Protein AF-A0A662AGQ4-F1 (afdb_monomer_lite)

Secondary structure (DSSP, 8-state):
--------------EEEEE--TTPPPEEEEE-----GGG--EEE-SHHHHHHHHHHHHSTT-TTS-HHHHHHH-HHHHHHHHHHHHHHHTT--EEE----TTSHHHHHHHHHH---EEEEESS-EEEEEE---

Sequence (133 aa):
MKYRAGFVSNSSSSSFIIATKPKETLTAYLKAEIDIADYVRDSISSIEELEKYIVEEHSWGNNEKSCKEILDGDTYAKEEYDKIKDNISKGLVVHLGSASSDGEVAEQMLCEAGIQSLEFKGEVIIIEGEIGY

Foldseek 3Di:
DDDDDDDDDPDQDKDFDKDADPPDDKDKDFDFDFDCPVQFPDKDQDLVSLQVVLLVPQVPPPNPDGSVNSLVVDVVSVVVSVVCVVCSVVRDMDTDGDDDPPDPVVVVRCQVRFRPDMDIPHPMDTPDIDGHD

Radius of gyration: 22.59 Å; chains: 1; bounding box: 51×30×60 Å

Structure (mmCIF, N/CA/C/O backbone):
data_AF-A0A662AGQ4-F1
#
_entry.id   AF-A0A662AGQ4-F1
#
loop_
_atom_site.group_PDB
_atom_site.id
_atom_site.type_symbol
_atom_site.label_atom_id
_atom_site.label_alt_id
_atom_site.label_comp_id
_atom_site.label_asym_id
_atom_site.label_entity_id
_atom_site.label_seq_id
_atom_site.pdbx_PDB_ins_code
_atom_site.Cartn_x
_atom_site.Cartn_y
_atom_site.Cartn_z
_atom_site.occupancy
_atom_site.B_iso_or_equiv
_atom_site.auth_seq_id
_atom_site.auth_comp_id
_atom_site.auth_asym_id
_atom_site.auth_atom_id
_atom_site.pdbx_PDB_model_num
ATOM 1 N N . MET A 1 1 ? -28.772 -10.462 29.192 1.00 32.47 1 MET A N 1
ATOM 2 C CA . MET A 1 1 ? -29.188 -10.068 27.827 1.00 32.47 1 MET A CA 1
ATOM 3 C C . MET A 1 1 ? -28.158 -10.596 26.848 1.00 32.47 1 MET A C 1
ATOM 5 O O . MET A 1 1 ? -26.978 -10.390 27.088 1.00 32.47 1 MET A O 1
ATOM 9 N N . LYS A 1 2 ? -28.572 -11.321 25.803 1.00 30.77 2 LYS A N 1
ATOM 10 C CA . LYS A 1 2 ? -27.674 -11.707 24.706 1.00 30.77 2 LYS A CA 1
ATOM 11 C C . LYS A 1 2 ? -27.706 -10.574 23.683 1.00 30.77 2 LYS A C 1
ATOM 13 O O . LYS A 1 2 ? -28.730 -10.392 23.034 1.00 30.77 2 LYS A O 1
ATOM 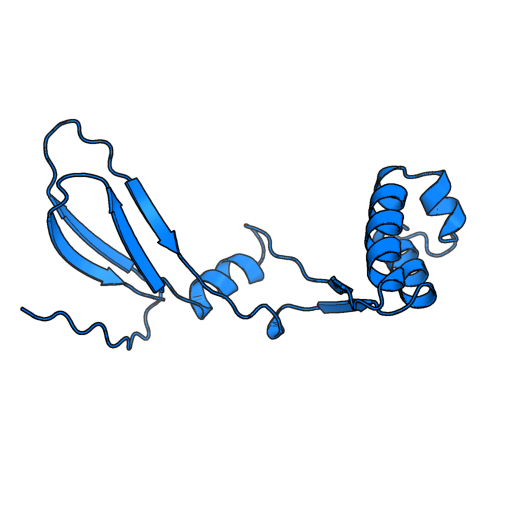18 N N . TYR A 1 3 ? -26.632 -9.797 23.609 1.00 34.12 3 TYR A N 1
ATOM 19 C CA . TYR A 1 3 ? -26.465 -8.753 22.601 1.00 34.12 3 TYR A CA 1
ATOM 20 C C . TYR A 1 3 ? -26.336 -9.430 21.229 1.00 34.12 3 TYR A C 1
ATOM 22 O O . TYR A 1 3 ? -25.479 -10.294 21.044 1.00 34.12 3 TYR A O 1
ATOM 30 N N . ARG A 1 4 ? -27.223 -9.100 20.289 1.00 34.50 4 ARG A N 1
ATOM 31 C CA . ARG A 1 4 ? -27.055 -9.412 18.866 1.00 34.50 4 ARG A CA 1
ATOM 32 C C . ARG A 1 4 ? -26.806 -8.085 18.163 1.00 34.50 4 ARG A C 1
ATOM 34 O O . ARG A 1 4 ? -27.742 -7.310 18.017 1.00 34.50 4 ARG A O 1
ATOM 41 N N . ALA A 1 5 ? -25.564 -7.837 17.763 1.00 36.25 5 ALA A N 1
ATOM 42 C CA . ALA A 1 5 ? -25.223 -6.722 16.891 1.00 36.25 5 ALA A CA 1
ATOM 43 C C . ALA A 1 5 ? -25.480 -7.158 15.442 1.00 36.25 5 ALA A C 1
ATOM 45 O O . ALA A 1 5 ? -24.662 -7.836 14.828 1.00 36.25 5 ALA A O 1
ATOM 46 N N . GLY A 1 6 ? -26.680 -6.872 14.942 1.00 32.25 6 GLY A N 1
ATOM 47 C CA . GLY A 1 6 ? -26.946 -6.828 13.507 1.00 32.25 6 GLY A CA 1
ATOM 48 C C . GLY A 1 6 ? -26.939 -5.363 13.095 1.00 32.25 6 GLY A C 1
ATOM 49 O O . GLY A 1 6 ? -27.674 -4.579 13.691 1.00 32.25 6 GLY A O 1
ATOM 50 N N . PHE A 1 7 ? -26.088 -5.001 12.138 1.00 42.72 7 PHE A N 1
ATOM 51 C CA . PHE A 1 7 ? -25.845 -3.617 11.749 1.00 42.72 7 PHE A CA 1
ATOM 52 C C . PHE A 1 7 ? -26.743 -3.200 10.579 1.00 42.72 7 PHE A C 1
ATOM 54 O O . PHE A 1 7 ? -26.728 -3.827 9.522 1.00 42.72 7 PHE A O 1
ATOM 61 N N . VAL A 1 8 ? -27.494 -2.114 10.758 1.00 37.94 8 VAL A N 1
ATOM 62 C CA . VAL A 1 8 ? -28.084 -1.315 9.675 1.00 37.94 8 VAL A CA 1
ATOM 63 C C . VAL A 1 8 ? -27.963 0.144 10.107 1.00 37.94 8 VAL A C 1
ATOM 65 O O . VAL A 1 8 ? -28.533 0.520 11.127 1.00 37.94 8 VAL A O 1
ATOM 68 N N . SER A 1 9 ? -27.218 0.961 9.364 1.00 38.78 9 SER A N 1
ATOM 69 C CA . SER A 1 9 ? -27.125 2.406 9.597 1.00 38.78 9 SER A CA 1
ATOM 70 C C . SER A 1 9 ? -26.868 3.126 8.275 1.00 38.78 9 SER A C 1
ATOM 72 O O . SER A 1 9 ? -25.987 2.733 7.519 1.00 38.78 9 SER A O 1
ATOM 74 N N . ASN A 1 10 ? -27.642 4.187 8.033 1.00 38.75 10 ASN A N 1
ATOM 75 C CA . ASN A 1 10 ? -27.477 5.143 6.935 1.00 38.75 10 ASN A CA 1
ATOM 76 C C . ASN A 1 10 ? -26.850 6.467 7.443 1.00 38.75 10 ASN A C 1
ATOM 78 O O . ASN A 1 10 ? -27.127 7.523 6.877 1.00 38.75 10 ASN A O 1
ATOM 82 N N . SER A 1 11 ? -26.099 6.451 8.553 1.00 41.50 11 SER A N 1
ATOM 83 C CA . SER A 1 11 ? -25.532 7.654 9.187 1.00 41.50 11 SER A CA 1
ATOM 84 C C . SER A 1 11 ? -24.065 7.459 9.574 1.00 41.50 11 SER A C 1
ATOM 86 O O . SER A 1 11 ? -23.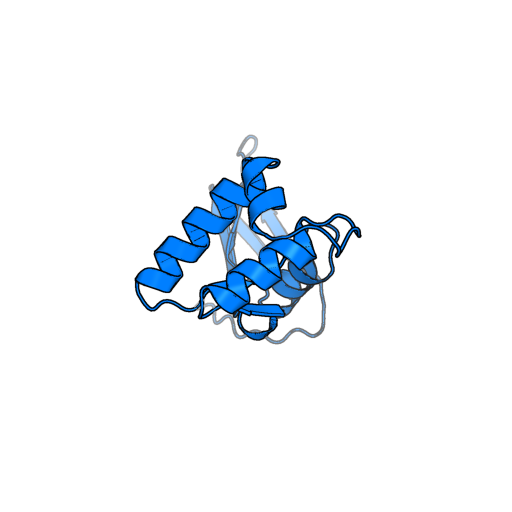724 6.469 10.224 1.00 41.50 11 SER A O 1
ATOM 88 N N . SER A 1 12 ? -23.235 8.447 9.222 1.00 51.34 12 SER A N 1
ATOM 89 C CA . SER A 1 12 ? -21.767 8.466 9.335 1.00 51.34 12 SER A CA 1
ATOM 90 C C . SER A 1 12 ? -21.237 8.843 10.731 1.00 51.34 12 SER A C 1
ATOM 92 O O . SER A 1 12 ? -20.215 9.515 10.867 1.00 51.34 12 SER A O 1
ATOM 94 N N . SER A 1 13 ? -21.992 8.552 11.794 1.00 51.97 13 SER A N 1
ATOM 95 C CA . SER A 1 13 ? -21.693 9.051 13.143 1.00 51.97 13 SER A CA 1
ATOM 96 C C . SER A 1 13 ? -21.780 7.948 14.187 1.00 51.97 13 SER A C 1
ATOM 98 O O . SER A 1 13 ? -22.841 7.354 14.370 1.00 51.97 13 SER A O 1
ATOM 100 N N . SER A 1 14 ? -20.686 7.732 14.918 1.00 57.12 14 SER A N 1
ATOM 101 C CA . SER A 1 14 ? -20.647 6.894 16.120 1.00 57.12 14 SER A CA 1
AT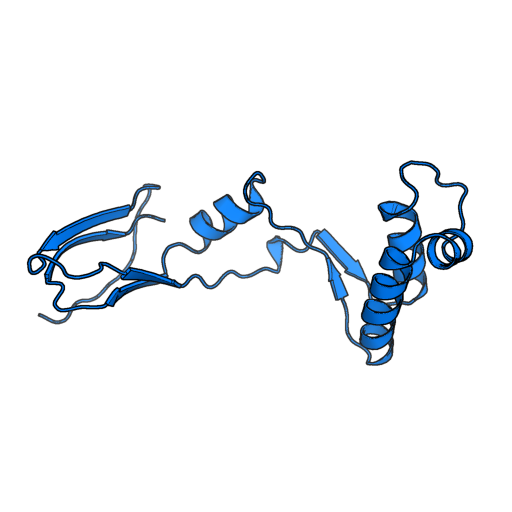OM 102 C C . SER A 1 14 ? -20.773 7.752 17.381 1.00 57.12 14 SER A C 1
ATOM 104 O O . SER A 1 14 ? -20.121 8.790 17.494 1.00 57.12 14 SER A O 1
ATOM 106 N N . SER A 1 15 ? -21.582 7.321 18.347 1.00 57.25 15 SER A N 1
ATOM 107 C CA . SER A 1 15 ? -21.759 7.996 19.635 1.00 57.25 15 SER A CA 1
ATOM 108 C C . SER A 1 15 ? -21.830 6.990 20.788 1.00 57.25 15 SER A C 1
ATOM 110 O O . SER A 1 15 ? -22.328 5.879 20.636 1.00 57.25 15 SER A O 1
ATOM 112 N N . PHE A 1 16 ? -21.294 7.343 21.957 1.00 64.50 16 PHE A N 1
ATOM 113 C CA . PHE A 1 16 ? -21.354 6.482 23.140 1.00 64.50 16 PHE A CA 1
ATOM 114 C C . PHE A 1 16 ? -21.355 7.290 24.438 1.00 64.50 16 PHE A C 1
ATOM 116 O O . PHE A 1 16 ? -20.792 8.382 24.517 1.00 64.50 16 PHE A O 1
ATOM 123 N N . ILE A 1 17 ? -21.949 6.711 25.481 1.00 66.38 17 ILE A N 1
ATOM 124 C CA . ILE A 1 17 ? -21.937 7.211 26.855 1.00 66.38 17 ILE A CA 1
ATOM 125 C C . ILE A 1 17 ? -21.287 6.141 27.733 1.00 66.38 17 ILE A C 1
ATOM 127 O O . ILE A 1 17 ? -21.785 5.018 27.837 1.00 66.38 17 ILE A O 1
ATOM 131 N N . ILE A 1 18 ? -20.182 6.495 28.389 1.00 66.38 18 ILE A N 1
ATOM 132 C CA . ILE A 1 18 ? -19.439 5.606 29.291 1.00 66.38 18 ILE A CA 1
ATOM 133 C C . ILE A 1 18 ? -19.310 6.213 30.690 1.00 66.38 18 ILE A C 1
ATOM 135 O O . ILE A 1 18 ? -19.189 7.428 30.842 1.00 66.38 18 ILE A O 1
ATOM 139 N N . ALA A 1 19 ? -19.303 5.360 31.713 1.00 70.69 19 ALA A N 1
ATOM 140 C CA . ALA A 1 19 ? -19.018 5.733 33.098 1.00 70.69 19 ALA A CA 1
ATOM 141 C C . ALA A 1 19 ? -17.778 4.996 33.614 1.00 70.69 19 ALA A C 1
ATOM 143 O O . ALA A 1 19 ? -17.642 3.789 33.401 1.00 70.69 19 ALA A O 1
ATOM 144 N N . THR A 1 20 ? -16.881 5.729 34.285 1.00 70.81 20 THR A N 1
ATOM 145 C CA . THR A 1 20 ? -15.572 5.236 34.748 1.00 70.81 20 THR A CA 1
ATOM 146 C C . THR A 1 20 ? -15.225 5.762 36.143 1.00 70.81 20 THR A C 1
ATOM 148 O O . THR A 1 20 ? -15.824 6.721 36.642 1.00 70.81 20 THR A O 1
ATOM 151 N N . LYS A 1 21 ? -14.243 5.134 36.801 1.00 75.25 21 LYS A N 1
ATOM 152 C CA . LYS A 1 21 ? -13.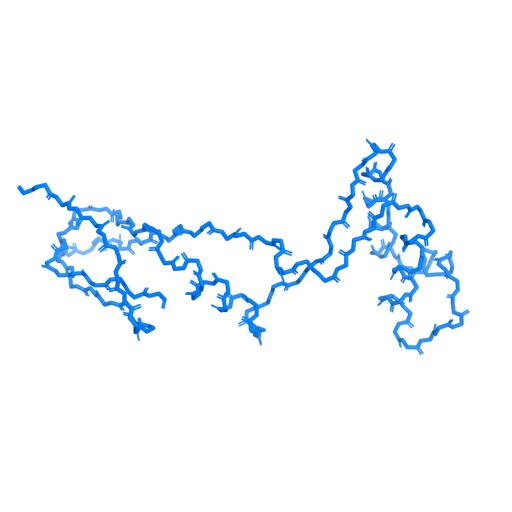710 5.608 38.086 1.00 75.25 21 LYS A CA 1
ATOM 153 C C . LYS A 1 21 ? -12.791 6.830 37.898 1.00 75.25 21 LYS A C 1
ATOM 155 O O . LYS A 1 21 ? -12.097 6.931 36.883 1.00 75.25 21 LYS A O 1
ATOM 160 N N . PRO A 1 22 ? -12.709 7.749 38.883 1.00 66.94 22 PRO A N 1
ATOM 161 C CA . PRO A 1 22 ? -11.794 8.886 38.809 1.00 66.94 22 PRO A CA 1
ATOM 162 C C . PRO A 1 22 ? -10.339 8.412 38.676 1.00 66.94 22 PRO A C 1
ATOM 164 O O . PRO A 1 22 ? -9.875 7.642 39.515 1.00 66.94 22 PRO A O 1
ATOM 167 N N . LYS A 1 23 ? -9.615 8.948 37.681 1.00 64.12 23 LYS A N 1
ATOM 168 C CA . LYS A 1 23 ? -8.196 8.675 37.344 1.00 64.12 23 LYS A CA 1
ATOM 169 C C . LYS A 1 23 ? -7.901 7.423 36.501 1.00 64.12 23 LYS A C 1
ATOM 171 O O . LYS A 1 23 ? -6.727 7.090 36.355 1.00 64.12 23 LYS A O 1
ATOM 176 N N . GLU A 1 24 ? -8.895 6.760 35.911 1.00 67.69 24 GLU A N 1
ATOM 177 C CA . GLU A 1 24 ? -8.612 5.729 34.899 1.00 67.69 24 GLU A CA 1
ATOM 178 C C . GLU A 1 24 ? -8.263 6.350 33.537 1.00 67.69 24 GLU A C 1
ATOM 180 O O . GLU A 1 24 ? -8.939 7.262 33.057 1.00 67.69 24 GLU A O 1
ATOM 185 N N . THR A 1 25 ? -7.198 5.851 32.904 1.00 73.69 25 THR A N 1
ATOM 186 C CA . THR A 1 25 ? -6.894 6.151 31.501 1.00 73.69 25 THR A CA 1
ATOM 187 C C . THR A 1 25 ? -7.881 5.403 30.616 1.00 73.69 25 THR A C 1
ATOM 189 O O . THR A 1 25 ? -7.890 4.174 30.596 1.00 73.69 25 THR A O 1
ATOM 192 N N . LEU A 1 26 ? -8.683 6.140 29.853 1.00 63.75 26 LEU A N 1
ATOM 193 C CA . LEU A 1 26 ? -9.634 5.564 28.908 1.00 63.75 26 LEU A CA 1
ATOM 194 C C . LEU A 1 26 ? -8.928 5.297 27.589 1.00 63.75 26 LEU A C 1
ATOM 196 O O . LEU A 1 26 ? -8.429 6.217 26.947 1.00 63.75 26 LEU A O 1
ATOM 200 N N . THR A 1 27 ? -8.863 4.028 27.205 1.00 63.16 27 THR A N 1
ATOM 201 C CA . THR A 1 27 ? -8.322 3.611 25.910 1.00 63.16 27 THR A CA 1
ATOM 202 C C . THR A 1 27 ? -9.398 2.847 25.165 1.00 63.16 27 THR A C 1
ATOM 204 O O . THR A 1 27 ? -9.975 1.911 25.723 1.00 63.16 27 THR A O 1
ATOM 207 N N . ALA A 1 28 ? -9.634 3.237 23.917 1.00 59.56 28 ALA A N 1
ATOM 208 C CA . ALA A 1 28 ? -10.465 2.506 22.979 1.00 59.56 28 ALA A CA 1
ATOM 209 C C . ALA A 1 28 ? -9.588 1.950 21.854 1.00 59.56 28 ALA A C 1
ATOM 211 O O . ALA A 1 28 ? -8.667 2.627 21.394 1.00 59.56 28 ALA A O 1
ATOM 212 N N . TYR A 1 29 ? -9.875 0.725 21.425 1.00 59.09 29 TYR A N 1
ATOM 213 C CA . TYR A 1 29 ? -9.276 0.129 20.235 1.00 59.09 29 TYR A CA 1
ATOM 214 C C . TYR A 1 29 ? -10.339 -0.011 19.156 1.00 59.09 29 TYR A C 1
ATOM 216 O O . TYR A 1 29 ? -11.440 -0.497 19.421 1.00 59.09 29 TYR A O 1
ATOM 224 N N . LEU A 1 30 ? -9.975 0.408 17.948 1.00 60.81 30 LEU A N 1
ATOM 225 C CA . LEU A 1 30 ? -10.769 0.256 16.742 1.00 60.81 30 LEU A CA 1
ATOM 226 C C . LEU A 1 30 ? -10.095 -0.785 15.857 1.00 60.81 30 LEU A C 1
ATOM 228 O O . LEU A 1 30 ? -8.897 -0.692 15.582 1.00 60.81 30 LEU A O 1
ATOM 232 N N . LYS A 1 31 ? -10.871 -1.781 15.431 1.00 64.19 31 LYS A N 1
ATOM 233 C CA . LYS A 1 31 ? -10.451 -2.749 14.423 1.00 64.19 31 LYS A CA 1
ATOM 234 C C . LYS A 1 31 ? -11.351 -2.596 13.201 1.00 64.19 31 LYS A C 1
ATOM 236 O O . LYS A 1 31 ? -12.572 -2.643 13.340 1.00 64.19 31 LYS A O 1
ATOM 241 N N . ALA A 1 32 ? -10.729 -2.434 12.040 1.00 64.19 32 ALA A N 1
ATOM 242 C CA . ALA A 1 32 ? -11.375 -2.461 10.737 1.00 64.19 32 ALA A CA 1
ATOM 243 C C . ALA A 1 32 ? -10.667 -3.504 9.862 1.00 64.19 32 ALA A C 1
ATOM 245 O O . ALA A 1 32 ? -9.444 -3.651 9.932 1.00 64.19 32 ALA A O 1
ATOM 246 N N . GLU A 1 33 ? -11.441 -4.240 9.074 1.00 66.25 33 GLU A N 1
ATOM 247 C CA . GLU A 1 33 ? -10.956 -5.140 8.032 1.00 66.25 33 GLU A CA 1
ATOM 248 C C . GLU A 1 33 ? -11.500 -4.609 6.713 1.00 66.25 33 GLU A C 1
ATOM 250 O O . GLU A 1 33 ? -12.712 -4.467 6.559 1.00 66.25 33 GLU A O 1
ATOM 255 N N . ILE A 1 34 ? -10.594 -4.261 5.807 1.00 67.12 34 ILE A N 1
ATOM 256 C CA . ILE A 1 34 ? -10.912 -3.613 4.540 1.00 67.12 34 ILE A CA 1
ATOM 257 C C . ILE A 1 34 ? -10.457 -4.545 3.424 1.00 67.12 34 ILE A C 1
ATOM 259 O O . ILE A 1 34 ? -9.313 -5.013 3.445 1.00 67.12 34 ILE A O 1
ATOM 263 N N . ASP A 1 35 ? -11.333 -4.795 2.453 1.00 74.50 35 ASP A N 1
ATOM 264 C CA . ASP A 1 35 ? -10.908 -5.391 1.193 1.00 74.50 35 ASP A CA 1
ATOM 265 C C . ASP A 1 35 ? -10.179 -4.320 0.377 1.00 74.50 35 ASP A C 1
ATOM 267 O O . ASP A 1 35 ? -10.760 -3.319 -0.034 1.00 74.50 35 ASP A O 1
ATOM 271 N N . ILE A 1 36 ? -8.875 -4.505 0.194 1.00 74.00 36 ILE A N 1
ATOM 272 C CA . ILE A 1 36 ? -8.037 -3.540 -0.517 1.00 74.00 36 ILE A CA 1
ATOM 273 C C . ILE A 1 36 ? -8.090 -3.719 -2.036 1.00 74.00 36 ILE A C 1
ATOM 275 O O . ILE A 1 36 ? -7.473 -2.922 -2.737 1.00 74.00 36 ILE A O 1
ATOM 279 N N . ALA A 1 37 ? -8.780 -4.746 -2.550 1.00 80.69 37 ALA A N 1
ATOM 280 C CA . ALA A 1 37 ? -8.808 -5.059 -3.977 1.00 80.69 37 ALA A CA 1
ATOM 281 C C . ALA A 1 37 ? -9.311 -3.880 -4.823 1.00 80.69 37 ALA A C 1
ATOM 283 O O . ALA A 1 37 ? -8.696 -3.554 -5.836 1.00 80.69 37 ALA A O 1
ATOM 284 N N . ASP A 1 38 ? -10.357 -3.191 -4.362 1.00 72.00 38 ASP A N 1
ATOM 285 C CA . ASP A 1 38 ? -10.933 -2.027 -5.052 1.00 72.00 38 ASP A CA 1
ATOM 286 C C . ASP A 1 38 ? -10.045 -0.771 -4.971 1.00 72.00 38 ASP A C 1
ATOM 288 O O . ASP A 1 38 ? -10.225 0.183 -5.726 1.00 72.00 38 ASP A O 1
ATOM 292 N N . TYR A 1 39 ? -9.046 -0.787 -4.087 1.00 73.44 39 TYR A N 1
ATOM 293 C CA . TYR A 1 39 ? -8.097 0.305 -3.864 1.00 73.44 39 TYR A CA 1
ATOM 294 C C . TYR A 1 39 ? -6.746 0.073 -4.555 1.00 73.44 39 TYR A C 1
ATOM 296 O O . TYR A 1 39 ? -5.841 0.912 -4.474 1.00 73.44 39 TYR A O 1
ATOM 304 N N . VAL A 1 40 ? -6.593 -1.060 -5.245 1.00 82.44 40 VAL A N 1
ATOM 305 C CA . VAL A 1 40 ? -5.435 -1.331 -6.094 1.00 82.44 40 VAL A CA 1
ATOM 306 C C . VAL A 1 40 ? -5.535 -0.470 -7.354 1.00 82.44 40 VAL A C 1
ATOM 308 O O . VAL A 1 40 ? -6.439 -0.632 -8.169 1.00 82.44 40 VAL A O 1
ATOM 311 N N . ARG A 1 41 ? -4.570 0.435 -7.536 1.00 83.44 41 ARG A N 1
ATOM 312 C CA . ARG A 1 41 ? -4.438 1.285 -8.728 1.00 83.44 41 ARG A CA 1
ATOM 313 C C . ARG A 1 41 ? -3.807 0.527 -9.890 1.00 83.44 41 ARG A C 1
ATOM 315 O O . ARG A 1 41 ? -4.222 0.696 -11.032 1.00 83.44 41 ARG A O 1
ATOM 322 N N . ASP A 1 42 ? -2.764 -0.246 -9.600 1.00 87.81 42 ASP A N 1
ATOM 323 C CA . ASP A 1 42 ? -1.961 -0.926 -10.615 1.00 87.81 42 ASP A CA 1
ATOM 324 C C . ASP A 1 42 ? -1.333 -2.209 -10.059 1.00 87.81 42 ASP A C 1
ATOM 326 O O . ASP A 1 42 ? -1.307 -2.433 -8.848 1.00 87.81 42 ASP A O 1
ATOM 330 N N . SER A 1 43 ? -0.849 -3.080 -10.937 1.00 93.12 43 SER A N 1
ATOM 331 C CA . SER A 1 43 ? -0.226 -4.350 -10.580 1.00 93.12 43 SER A CA 1
ATOM 332 C C . SER A 1 43 ? 1.010 -4.609 -11.428 1.00 93.12 43 SER A C 1
ATOM 334 O O . SER A 1 43 ? 0.960 -4.553 -12.651 1.00 93.12 43 SER A O 1
ATOM 336 N N . ILE A 1 44 ? 2.109 -4.961 -10.770 1.00 94.00 44 ILE A N 1
ATOM 337 C CA . ILE A 1 44 ? 3.391 -5.258 -11.399 1.00 94.00 44 ILE A CA 1
ATOM 338 C C . ILE A 1 44 ? 3.675 -6.748 -11.234 1.00 94.00 44 ILE A C 1
ATOM 340 O O . ILE A 1 44 ? 3.735 -7.270 -10.119 1.00 94.00 44 ILE A O 1
ATOM 344 N N . SER A 1 45 ? 3.866 -7.436 -12.352 1.00 94.25 45 SER A N 1
ATOM 345 C CA . SER A 1 45 ? 4.115 -8.880 -12.411 1.00 94.25 45 SER A CA 1
ATOM 346 C C . SER A 1 45 ? 5.415 -9.242 -13.132 1.00 94.25 45 SER A C 1
ATOM 348 O O . SER A 1 45 ? 5.825 -10.403 -13.138 1.00 94.25 45 SER A O 1
ATOM 350 N N . SER A 1 46 ? 6.089 -8.255 -13.724 1.00 97.12 46 SER A N 1
ATOM 351 C CA . SER A 1 46 ? 7.314 -8.442 -14.495 1.00 97.12 46 SER A CA 1
ATOM 352 C C . SER A 1 46 ? 8.341 -7.338 -14.236 1.00 97.12 46 SER A C 1
ATOM 354 O O . SER A 1 46 ? 8.024 -6.251 -13.756 1.00 97.12 46 SER A O 1
ATOM 356 N N . ILE A 1 47 ? 9.604 -7.618 -14.570 1.00 96.44 47 ILE A N 1
ATOM 357 C CA . ILE A 1 47 ? 10.693 -6.639 -14.435 1.00 96.44 47 ILE A CA 1
ATOM 358 C C . ILE A 1 47 ? 10.509 -5.457 -15.392 1.00 96.44 47 ILE A C 1
ATOM 360 O O . ILE A 1 47 ? 10.833 -4.335 -15.028 1.00 96.44 47 ILE A O 1
ATOM 364 N N . GLU A 1 48 ? 9.953 -5.689 -16.580 1.00 96.06 48 GLU A N 1
ATOM 365 C CA . GLU A 1 48 ? 9.679 -4.629 -17.555 1.00 96.06 48 GLU A CA 1
ATOM 366 C C . GLU A 1 48 ? 8.624 -3.640 -17.032 1.00 96.06 48 GLU A C 1
ATOM 368 O O . GLU A 1 48 ? 8.824 -2.427 -17.091 1.00 96.06 48 GLU A O 1
ATOM 373 N N . GLU A 1 49 ? 7.542 -4.149 -16.434 1.00 95.81 49 GLU A N 1
ATOM 374 C CA . GLU A 1 49 ? 6.526 -3.321 -15.767 1.00 95.81 49 GLU A CA 1
ATOM 375 C C . GLU A 1 49 ? 7.117 -2.550 -14.578 1.00 95.81 49 GLU A C 1
ATOM 377 O O . GLU A 1 49 ? 6.812 -1.373 -14.393 1.00 95.81 49 GLU A O 1
ATOM 382 N N . LEU A 1 50 ? 8.009 -3.181 -13.806 1.00 95.06 50 LEU A N 1
ATOM 383 C CA . LEU A 1 50 ? 8.691 -2.530 -12.689 1.00 95.06 50 LEU A CA 1
ATOM 384 C C . LEU A 1 50 ? 9.589 -1.378 -13.154 1.00 95.06 50 LEU A C 1
ATOM 386 O O . LEU A 1 50 ? 9.566 -0.298 -12.568 1.00 95.06 50 LEU A O 1
ATOM 390 N N . GLU A 1 51 ? 10.390 -1.591 -14.195 1.00 94.81 51 GLU A N 1
ATOM 391 C CA . GLU A 1 51 ? 11.267 -0.549 -14.735 1.00 94.81 51 GLU A CA 1
ATOM 392 C C . GLU A 1 51 ? 10.457 0.642 -15.245 1.00 94.81 51 GLU A C 1
ATOM 394 O O . GLU A 1 51 ? 10.824 1.787 -14.979 1.00 94.81 51 GLU A O 1
ATOM 399 N N . LYS A 1 52 ? 9.322 0.381 -15.904 1.00 93.31 52 LYS A N 1
ATOM 400 C CA . LYS A 1 52 ? 8.386 1.425 -16.324 1.00 93.31 52 LYS A CA 1
ATOM 401 C C . LYS A 1 52 ? 7.825 2.202 -15.127 1.00 93.31 52 LYS A C 1
ATOM 403 O O . LYS A 1 52 ? 7.883 3.429 -15.147 1.00 93.31 52 LYS A O 1
ATOM 408 N N . TYR A 1 53 ? 7.362 1.510 -14.084 1.00 92.75 53 TYR A N 1
ATOM 409 C CA . TYR A 1 53 ? 6.868 2.138 -12.852 1.00 92.75 53 TYR A CA 1
ATOM 410 C C . TYR A 1 53 ? 7.913 3.060 -12.210 1.00 92.75 53 TYR A C 1
ATOM 412 O O . TYR A 1 53 ? 7.601 4.199 -11.868 1.00 92.75 53 TYR A O 1
ATOM 420 N N . ILE A 1 54 ? 9.169 2.610 -12.102 1.00 93.69 54 ILE A N 1
ATOM 421 C CA . ILE A 1 54 ? 10.241 3.441 -11.540 1.00 93.69 54 ILE A CA 1
ATOM 422 C C . ILE A 1 54 ? 10.462 4.703 -12.372 1.00 93.69 54 ILE A C 1
ATOM 424 O O . ILE A 1 54 ? 10.632 5.779 -11.802 1.00 93.69 54 ILE A O 1
ATOM 428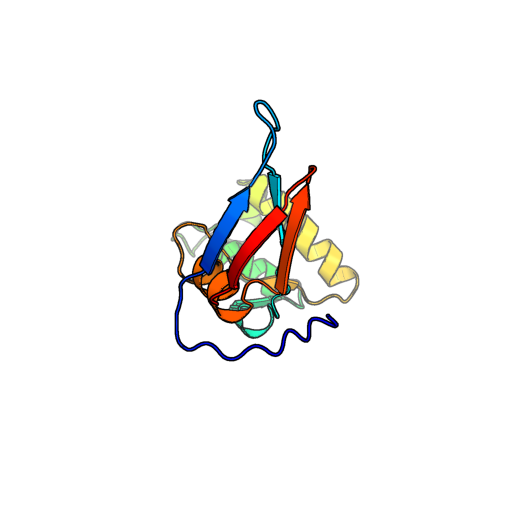 N N . VAL A 1 55 ? 10.462 4.599 -13.704 1.00 93.19 55 VAL A N 1
ATOM 429 C CA . VAL A 1 55 ? 10.588 5.792 -14.553 1.00 93.19 55 VAL A CA 1
ATOM 430 C C . VAL A 1 55 ? 9.414 6.742 -14.339 1.00 93.19 55 VAL A C 1
ATOM 432 O O . VAL A 1 55 ? 9.628 7.943 -14.204 1.00 93.19 55 VAL A O 1
ATOM 435 N N . GLU A 1 56 ? 8.188 6.235 -14.282 1.00 90.00 56 GLU A N 1
ATOM 436 C CA . GLU A 1 56 ? 6.999 7.075 -14.129 1.00 90.00 56 GLU A CA 1
ATOM 437 C C . GLU A 1 56 ? 6.979 7.817 -12.786 1.00 90.00 56 GLU A C 1
ATOM 439 O O . GLU A 1 56 ? 6.802 9.036 -12.788 1.00 90.00 56 GLU A O 1
ATOM 444 N N . GLU A 1 57 ? 7.241 7.140 -11.665 1.00 88.75 57 GLU A N 1
ATOM 445 C CA . GLU A 1 57 ? 7.159 7.783 -10.343 1.00 88.75 57 GLU A CA 1
ATOM 446 C C . GLU A 1 57 ? 8.399 8.603 -9.966 1.00 88.75 57 GLU A C 1
ATOM 448 O O . GLU A 1 57 ? 8.289 9.637 -9.306 1.00 88.75 57 GLU A O 1
ATOM 453 N N . HIS A 1 58 ? 9.594 8.204 -10.413 1.00 88.12 58 HIS A N 1
ATOM 454 C CA . HIS A 1 58 ? 10.851 8.834 -9.977 1.00 88.12 58 HIS A CA 1
ATOM 455 C C . HIS A 1 58 ? 11.507 9.726 -11.036 1.00 88.12 58 HIS A C 1
ATOM 457 O O . HIS A 1 58 ? 12.617 10.226 -10.839 1.00 88.12 58 HIS A O 1
ATOM 463 N N . SER A 1 59 ? 10.847 9.975 -12.168 1.00 84.31 59 SER A N 1
ATOM 464 C CA . SER A 1 59 ? 11.338 10.926 -13.179 1.00 84.31 59 SER A CA 1
ATOM 465 C C . SER A 1 59 ? 11.072 12.393 -12.832 1.00 84.31 59 SER A C 1
ATOM 467 O O . SER A 1 59 ? 11.702 13.271 -13.427 1.00 84.31 59 SER A O 1
ATOM 469 N N . TRP A 1 60 ? 10.164 12.684 -11.890 1.00 77.81 60 TRP A N 1
ATOM 470 C CA . TRP A 1 60 ? 9.750 14.047 -11.508 1.00 77.81 60 TRP A CA 1
ATOM 471 C C . TRP A 1 60 ? 9.351 14.921 -12.716 1.00 77.81 60 TRP A C 1
ATOM 473 O O . TRP A 1 60 ? 9.637 16.119 -12.761 1.00 77.81 60 TRP A O 1
ATOM 483 N N . GLY A 1 61 ? 8.725 14.314 -13.731 1.00 69.56 61 GLY A N 1
ATOM 484 C CA . GLY A 1 61 ? 8.321 14.986 -14.972 1.00 69.56 61 GLY A CA 1
ATOM 485 C C . GLY A 1 61 ? 9.403 15.059 -16.058 1.00 69.56 61 GLY A C 1
ATOM 486 O O . GLY A 1 61 ? 9.174 15.684 -17.093 1.00 69.56 61 GLY A O 1
ATOM 487 N N . ASN A 1 62 ? 10.563 14.422 -15.860 1.00 71.56 62 ASN A N 1
ATOM 488 C CA . ASN A 1 62 ? 11.594 14.254 -16.884 1.00 71.56 62 ASN A CA 1
ATOM 489 C C . ASN A 1 62 ? 11.630 12.810 -17.415 1.00 71.56 62 ASN A C 1
ATOM 491 O O . ASN A 1 62 ? 12.489 12.008 -17.039 1.00 71.56 62 ASN A O 1
ATOM 495 N N . ASN A 1 63 ? 10.712 12.507 -18.332 1.00 68.38 63 ASN A N 1
ATOM 496 C CA . ASN A 1 63 ? 10.534 11.174 -18.922 1.00 68.38 63 ASN A CA 1
ATOM 497 C C . ASN A 1 63 ? 11.672 10.742 -19.871 1.00 68.38 63 ASN A C 1
ATOM 499 O O . ASN A 1 63 ? 11.565 9.701 -20.514 1.00 68.38 63 ASN A O 1
ATOM 503 N N . GLU A 1 64 ? 12.746 11.528 -19.996 1.00 79.00 64 GLU A N 1
ATOM 504 C CA . GLU A 1 64 ? 13.916 11.166 -20.805 1.00 79.00 64 GLU A CA 1
ATOM 505 C C . GLU A 1 64 ? 14.929 10.309 -20.030 1.00 79.00 64 GLU A C 1
ATOM 507 O O . GLU A 1 64 ? 15.808 9.705 -20.645 1.00 79.00 64 GLU A O 1
ATOM 512 N N . LYS A 1 65 ? 14.819 10.227 -18.695 1.00 84.31 65 LYS A N 1
ATOM 513 C CA . LYS A 1 65 ? 15.708 9.391 -17.878 1.00 84.31 65 LYS A CA 1
ATOM 514 C C . LYS A 1 65 ? 15.340 7.916 -17.987 1.00 84.31 65 LYS A C 1
ATOM 516 O O . LYS A 1 65 ? 14.190 7.530 -17.787 1.00 84.31 65 LYS A O 1
ATOM 521 N N . SER A 1 66 ? 16.341 7.074 -18.211 1.00 91.56 66 SER A N 1
ATOM 522 C CA . SER A 1 66 ? 16.182 5.626 -18.093 1.00 91.56 66 SER A CA 1
ATOM 523 C C . SER A 1 66 ? 16.052 5.193 -16.629 1.00 91.56 66 SER A C 1
ATOM 525 O O . SER A 1 66 ? 16.581 5.841 -15.722 1.00 91.56 66 SER A O 1
ATOM 527 N N . CYS A 1 67 ? 15.423 4.034 -16.395 1.00 91.56 67 CYS A N 1
ATOM 528 C CA . CYS A 1 67 ? 15.353 3.427 -15.064 1.00 91.56 67 CYS A CA 1
ATOM 529 C C . CYS A 1 67 ? 16.749 3.319 -14.436 1.00 91.56 67 CYS A C 1
ATOM 531 O O . CYS A 1 67 ? 16.936 3.684 -13.283 1.00 91.56 67 CYS A O 1
ATOM 533 N N . LYS A 1 68 ? 17.764 2.903 -15.202 1.00 93.88 68 LYS A N 1
ATOM 534 C CA . LYS A 1 68 ? 19.139 2.796 -14.700 1.00 93.88 68 LYS A CA 1
ATOM 535 C C . LYS A 1 68 ? 19.685 4.129 -14.177 1.00 93.88 68 LYS A C 1
ATOM 537 O O . LYS A 1 68 ? 20.265 4.155 -13.099 1.00 93.88 68 LYS A O 1
ATOM 542 N N . GLU A 1 69 ? 19.494 5.219 -14.916 1.00 92.75 69 GLU A N 1
ATOM 543 C CA . GLU A 1 69 ? 19.953 6.550 -14.492 1.00 92.75 69 GLU A CA 1
ATOM 544 C C . GLU A 1 69 ? 19.253 7.025 -13.216 1.00 92.75 69 GLU A C 1
ATOM 546 O O . GLU A 1 69 ? 19.877 7.686 -12.387 1.00 92.75 69 GLU A O 1
ATOM 551 N N . ILE A 1 70 ? 17.976 6.670 -13.045 1.00 93.12 70 ILE A N 1
ATOM 552 C CA . ILE A 1 70 ? 17.227 6.927 -11.812 1.00 93.12 70 ILE A CA 1
ATOM 553 C C . ILE A 1 70 ? 17.823 6.115 -10.659 1.00 93.12 70 ILE A C 1
ATOM 555 O O . ILE A 1 70 ? 18.199 6.696 -9.647 1.00 93.12 70 ILE A O 1
ATOM 559 N N . LEU A 1 71 ? 17.988 4.798 -10.821 1.00 94.62 71 LEU A N 1
ATOM 560 C CA . LEU A 1 71 ? 18.495 3.919 -9.757 1.00 94.62 71 LEU A CA 1
ATOM 561 C C . LEU A 1 71 ? 19.946 4.229 -9.348 1.00 94.62 71 LEU A C 1
ATOM 563 O O . LEU A 1 71 ? 20.324 4.012 -8.197 1.00 94.62 71 LEU A O 1
ATOM 567 N N . ASP A 1 72 ? 20.773 4.710 -10.278 1.00 94.00 72 ASP A N 1
ATOM 568 C CA . ASP A 1 72 ? 22.153 5.120 -9.992 1.00 94.00 72 ASP A CA 1
ATOM 569 C C . ASP A 1 72 ? 22.212 6.470 -9.247 1.00 94.00 72 ASP A C 1
ATOM 571 O O . ASP A 1 72 ? 23.169 6.726 -8.512 1.00 94.00 72 ASP A O 1
ATOM 575 N N . GLY A 1 73 ? 21.204 7.333 -9.433 1.00 90.88 73 GLY A N 1
ATOM 576 C CA . GLY A 1 73 ? 21.126 8.671 -8.838 1.00 90.88 73 GLY A CA 1
ATOM 577 C C . GLY A 1 73 ? 20.257 8.781 -7.581 1.00 90.88 73 GLY A C 1
ATOM 578 O O . GLY A 1 73 ? 20.399 9.756 -6.842 1.00 90.88 73 GLY A O 1
ATOM 579 N N . ASP A 1 74 ? 19.382 7.807 -7.334 1.00 90.75 74 ASP A N 1
ATOM 580 C CA . ASP A 1 74 ? 18.410 7.807 -6.244 1.00 90.75 74 ASP A CA 1
ATOM 581 C C . ASP A 1 74 ? 18.443 6.480 -5.469 1.00 90.75 74 ASP A C 1
ATOM 583 O O . ASP A 1 74 ? 17.937 5.440 -5.902 1.00 90.75 74 ASP A O 1
ATOM 587 N N . THR A 1 75 ? 19.042 6.528 -4.277 1.00 92.81 75 THR A N 1
ATOM 588 C CA . THR A 1 75 ? 19.141 5.373 -3.376 1.00 92.81 75 THR A CA 1
ATOM 589 C C . THR A 1 75 ? 17.770 4.866 -2.931 1.00 92.81 75 THR A C 1
ATOM 591 O O . THR A 1 75 ? 17.606 3.661 -2.756 1.00 92.81 75 THR A O 1
ATOM 594 N N . TYR A 1 76 ? 16.783 5.750 -2.761 1.00 89.12 76 TYR A N 1
ATOM 595 C CA . TYR A 1 76 ? 15.441 5.352 -2.344 1.00 89.12 76 TYR A CA 1
ATOM 596 C C . TYR A 1 76 ? 14.734 4.579 -3.459 1.00 89.12 76 TYR A C 1
ATOM 598 O O . TYR A 1 76 ? 14.252 3.471 -3.217 1.00 89.12 76 TYR A O 1
ATOM 606 N N . ALA A 1 77 ? 14.766 5.101 -4.690 1.00 91.44 77 ALA A N 1
ATOM 607 C CA . ALA A 1 77 ? 14.220 4.405 -5.858 1.00 91.44 77 ALA A CA 1
ATOM 608 C C . ALA A 1 77 ? 14.881 3.029 -6.061 1.00 91.44 77 ALA A C 1
ATOM 610 O O . ALA A 1 77 ? 14.219 2.048 -6.397 1.00 91.44 77 ALA A O 1
ATOM 611 N N . LYS A 1 78 ? 16.190 2.925 -5.794 1.00 94.12 78 LYS A N 1
ATOM 612 C CA . LYS A 1 78 ? 16.928 1.655 -5.831 1.00 94.12 78 LYS A CA 1
ATOM 613 C C . LYS A 1 78 ? 16.475 0.654 -4.780 1.00 94.12 78 LYS A C 1
ATOM 615 O O . LYS A 1 78 ? 16.249 -0.507 -5.112 1.00 94.12 78 LYS A O 1
ATOM 620 N N . GLU A 1 79 ? 16.321 1.083 -3.533 1.00 94.00 79 GLU A N 1
ATOM 621 C CA . GLU A 1 79 ? 15.824 0.207 -2.471 1.00 94.00 79 GLU A CA 1
ATOM 622 C C . GLU A 1 79 ? 14.393 -0.274 -2.735 1.00 94.00 79 GLU A C 1
ATOM 624 O O . GLU A 1 79 ? 14.067 -1.427 -2.440 1.00 94.00 79 GLU A O 1
ATOM 629 N N . GLU A 1 80 ? 13.535 0.591 -3.277 1.00 92.44 80 GLU A N 1
ATOM 630 C CA . GLU A 1 80 ? 12.178 0.230 -3.691 1.00 92.44 80 GLU A CA 1
ATOM 631 C C . GLU A 1 80 ? 12.203 -0.799 -4.831 1.00 92.44 80 GLU A C 1
ATOM 633 O O . GLU A 1 80 ? 11.603 -1.872 -4.705 1.00 92.44 80 GLU A O 1
ATOM 638 N N . TYR A 1 81 ? 12.962 -0.523 -5.896 1.00 95.81 81 TYR A N 1
ATOM 639 C CA . TYR A 1 81 ? 13.121 -1.424 -7.038 1.00 95.81 81 TYR A CA 1
ATOM 640 C C . TYR A 1 81 ? 13.613 -2.807 -6.608 1.00 95.81 81 TYR A C 1
ATOM 642 O O . TYR A 1 81 ? 13.011 -3.814 -6.980 1.00 95.81 81 TYR A O 1
ATOM 650 N N . ASP A 1 82 ? 14.663 -2.880 -5.787 1.00 95.38 82 ASP A N 1
ATOM 651 C CA . ASP A 1 82 ? 15.238 -4.156 -5.354 1.00 95.38 82 ASP A CA 1
ATOM 652 C C . ASP A 1 82 ? 14.234 -4.988 -4.534 1.00 95.38 82 ASP A C 1
ATOM 654 O O . ASP A 1 82 ? 14.140 -6.206 -4.721 1.00 95.38 82 ASP A O 1
ATOM 658 N N . LYS A 1 83 ? 13.423 -4.348 -3.678 1.00 94.81 83 LYS A N 1
ATOM 659 C CA . LYS A 1 83 ? 12.363 -5.027 -2.907 1.00 94.81 83 LYS A CA 1
ATOM 660 C C . LYS A 1 83 ? 11.259 -5.575 -3.805 1.00 94.81 83 LYS A C 1
ATOM 662 O O . LYS A 1 83 ? 10.826 -6.715 -3.616 1.00 94.81 83 LYS A O 1
ATOM 667 N N . ILE A 1 84 ? 10.782 -4.785 -4.765 1.00 93.38 84 ILE A N 1
ATOM 668 C CA . ILE A 1 84 ? 9.708 -5.215 -5.671 1.00 93.38 84 ILE A CA 1
ATOM 669 C C . ILE A 1 84 ? 10.222 -6.331 -6.590 1.00 93.38 84 ILE A C 1
ATOM 671 O O . ILE A 1 84 ? 9.582 -7.376 -6.719 1.00 93.38 84 ILE A O 1
ATOM 675 N N . LYS A 1 85 ? 11.432 -6.172 -7.135 1.00 96.31 85 LYS A N 1
ATOM 676 C CA . LYS A 1 85 ? 12.112 -7.167 -7.970 1.00 96.31 85 LYS A CA 1
ATOM 677 C C . LYS A 1 85 ? 12.284 -8.513 -7.274 1.00 96.31 85 LYS A C 1
ATOM 679 O O . LYS A 1 85 ? 12.030 -9.544 -7.895 1.00 96.31 85 LYS A O 1
ATOM 684 N N . ASP A 1 86 ? 12.692 -8.526 -6.006 1.00 94.31 86 ASP A N 1
ATOM 685 C CA . ASP A 1 86 ? 12.819 -9.761 -5.221 1.00 94.31 86 ASP A CA 1
ATOM 686 C C . ASP A 1 86 ? 11.479 -10.512 -5.124 1.00 94.31 86 ASP A C 1
ATOM 688 O O . ASP A 1 86 ? 11.427 -11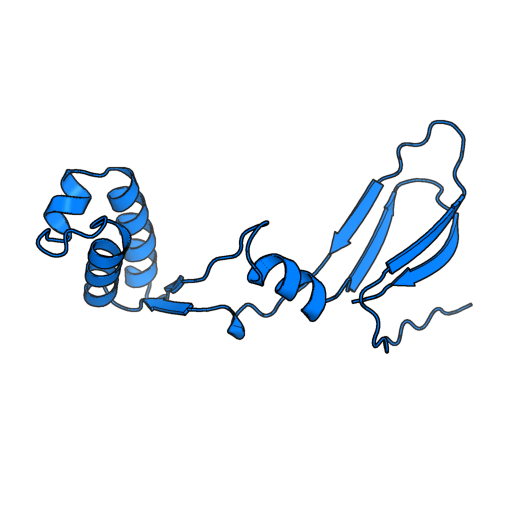.723 -5.337 1.00 94.31 86 ASP A O 1
ATOM 692 N N . ASN A 1 87 ? 10.369 -9.805 -4.899 1.00 93.25 87 ASN A N 1
ATOM 693 C CA . ASN A 1 87 ? 9.041 -10.423 -4.842 1.00 93.25 87 ASN A CA 1
ATOM 694 C C . ASN A 1 87 ? 8.563 -10.932 -6.211 1.00 93.25 87 ASN A C 1
ATOM 696 O O . ASN A 1 87 ? 8.084 -12.064 -6.301 1.00 93.25 87 ASN A O 1
ATOM 700 N N . ILE A 1 88 ? 8.785 -10.169 -7.283 1.00 93.44 88 ILE A N 1
ATOM 701 C CA . ILE A 1 88 ? 8.492 -10.617 -8.655 1.00 93.44 88 ILE A CA 1
ATOM 702 C C . ILE A 1 88 ? 9.305 -11.871 -8.998 1.00 93.44 88 ILE A C 1
ATOM 704 O O . ILE A 1 88 ? 8.772 -12.828 -9.555 1.00 93.44 88 ILE A O 1
ATOM 708 N N . SER A 1 89 ? 10.582 -11.927 -8.600 1.00 92.44 89 SER A N 1
ATOM 709 C CA . SER A 1 89 ? 11.445 -13.094 -8.840 1.00 92.44 89 SER A CA 1
ATOM 710 C C . SER A 1 89 ? 10.958 -14.373 -8.143 1.00 92.44 89 SER A C 1
ATOM 712 O O . SER A 1 89 ? 11.268 -15.479 -8.588 1.00 92.44 89 SER A O 1
ATOM 714 N N . LYS A 1 90 ? 10.145 -14.233 -7.087 1.00 94.12 90 LYS A N 1
ATOM 715 C CA . LYS A 1 90 ? 9.475 -15.336 -6.380 1.00 94.12 90 LYS A CA 1
ATOM 716 C C . LYS A 1 90 ? 8.136 -15.728 -7.017 1.00 94.12 90 LYS A C 1
ATOM 718 O O . LYS A 1 90 ? 7.461 -16.613 -6.498 1.00 94.12 90 LYS A O 1
ATOM 723 N N . GLY A 1 91 ? 7.753 -15.089 -8.123 1.00 90.69 91 GLY A N 1
ATOM 724 C CA . GLY A 1 91 ? 6.488 -15.308 -8.826 1.00 90.69 91 GLY A CA 1
ATOM 725 C C . GLY A 1 91 ? 5.294 -14.591 -8.197 1.00 90.69 91 GLY A C 1
ATOM 726 O O . GLY A 1 91 ? 4.159 -14.994 -8.443 1.00 90.69 91 GLY A O 1
ATOM 727 N N . LEU A 1 92 ? 5.530 -13.571 -7.364 1.00 89.06 92 LEU A N 1
ATOM 728 C CA . LEU A 1 92 ? 4.465 -12.768 -6.764 1.00 89.06 92 LEU A CA 1
ATOM 729 C C . LEU A 1 92 ? 4.082 -11.597 -7.676 1.00 89.06 92 LEU A C 1
ATOM 731 O O . LEU A 1 92 ? 4.932 -11.024 -8.354 1.00 89.06 92 LEU A O 1
ATOM 735 N N . VAL A 1 93 ? 2.805 -11.219 -7.634 1.00 89.62 93 VAL A N 1
ATOM 736 C CA . VAL A 1 93 ? 2.295 -9.975 -8.224 1.00 89.62 93 VAL A CA 1
ATOM 737 C C . VAL A 1 93 ? 2.295 -8.901 -7.141 1.00 89.62 93 VAL A C 1
ATOM 739 O O . VAL A 1 93 ? 1.865 -9.153 -6.014 1.00 89.62 93 VAL A O 1
ATOM 742 N N . VAL A 1 94 ? 2.796 -7.715 -7.469 1.00 91.31 94 VAL A N 1
ATOM 743 C CA . VAL A 1 94 ? 2.860 -6.576 -6.551 1.00 91.31 94 VAL A CA 1
ATOM 744 C C . VAL A 1 94 ? 1.761 -5.587 -6.907 1.00 91.31 94 VAL A C 1
ATOM 746 O O . VAL A 1 94 ? 1.770 -5.018 -7.992 1.00 91.31 94 VAL A O 1
ATOM 749 N N . HIS A 1 95 ? 0.816 -5.389 -5.992 1.00 90.12 95 HIS A N 1
ATOM 750 C CA . HIS A 1 95 ? -0.289 -4.449 -6.152 1.00 90.12 95 HIS A CA 1
ATOM 751 C C . HIS A 1 95 ? 0.079 -3.089 -5.560 1.00 90.12 95 HIS A C 1
ATOM 753 O O . HIS A 1 95 ? 0.499 -2.999 -4.405 1.00 90.12 95 HIS A O 1
ATOM 759 N N . LEU A 1 96 ? -0.083 -2.037 -6.355 1.00 86.75 96 LEU A N 1
ATOM 760 C CA . LEU A 1 96 ? 0.177 -0.661 -5.965 1.00 86.75 96 LEU A CA 1
ATOM 761 C C . LEU A 1 96 ? -1.129 0.013 -5.559 1.00 86.75 96 LEU A C 1
ATOM 763 O O . LEU A 1 96 ? -2.100 0.013 -6.313 1.00 86.75 96 LEU A O 1
ATOM 767 N N . GLY A 1 97 ? -1.130 0.631 -4.388 1.00 81.56 97 GLY A N 1
ATOM 768 C CA . GLY A 1 97 ? -2.230 1.438 -3.879 1.00 81.56 97 GLY A CA 1
ATOM 769 C C . GLY A 1 97 ? -1.691 2.483 -2.912 1.00 81.56 97 GLY A C 1
ATOM 770 O O . GLY A 1 97 ? -0.557 2.384 -2.440 1.00 81.56 97 GLY A O 1
ATOM 771 N N . SER A 1 98 ? -2.495 3.497 -2.616 1.00 70.25 98 SER A N 1
ATOM 772 C CA . SER A 1 98 ? -2.122 4.553 -1.676 1.00 70.25 98 SER A CA 1
ATOM 773 C C . SER A 1 98 ? -3.299 4.904 -0.783 1.00 70.25 98 SER A C 1
ATOM 775 O O . SER A 1 98 ? -4.398 5.129 -1.282 1.00 70.25 98 SER A O 1
ATOM 777 N N . ALA A 1 99 ? -3.042 5.026 0.516 1.00 65.69 99 ALA A N 1
ATOM 778 C CA . ALA A 1 99 ? -3.968 5.593 1.486 1.00 65.69 99 ALA A CA 1
ATOM 779 C C . ALA A 1 99 ? -3.249 6.726 2.230 1.00 65.69 99 ALA A C 1
ATOM 781 O O . ALA A 1 99 ? -2.111 6.551 2.672 1.00 65.69 99 ALA A O 1
ATOM 782 N N . SER A 1 100 ? -3.884 7.889 2.355 1.00 61.44 100 SER A N 1
ATOM 783 C CA . SER A 1 100 ? -3.340 9.041 3.082 1.00 61.44 100 SER A CA 1
ATOM 784 C C . SER A 1 100 ? -4.401 9.642 3.998 1.00 61.44 100 SER A C 1
ATOM 786 O O . SER A 1 100 ? -5.590 9.528 3.722 1.00 61.44 100 SER A O 1
ATOM 788 N N . SER A 1 101 ? -3.974 10.285 5.089 1.00 53.75 101 SER A N 1
ATOM 789 C CA . SER A 1 101 ? -4.873 10.949 6.051 1.00 53.75 101 SER A CA 1
ATOM 790 C C . SER A 1 101 ? -5.649 12.123 5.458 1.00 53.75 101 SER A C 1
ATOM 792 O O . SER A 1 101 ? -6.672 12.512 6.006 1.00 53.75 101 SER A O 1
ATOM 794 N N . ASP A 1 102 ? -5.130 12.681 4.365 1.00 56.62 102 ASP A N 1
ATOM 795 C CA . ASP A 1 102 ? -5.672 13.854 3.679 1.00 56.62 102 ASP A CA 1
ATOM 796 C C . ASP A 1 102 ? -6.307 13.457 2.333 1.00 56.62 102 ASP A C 1
ATOM 798 O O . ASP A 1 102 ? -6.698 14.315 1.542 1.00 56.62 102 ASP A O 1
ATOM 802 N N . GLY A 1 103 ? -6.338 12.155 2.036 1.00 55.75 103 GLY A N 1
ATOM 803 C CA . GLY A 1 103 ? -6.892 11.583 0.819 1.00 55.75 103 GLY A CA 1
ATOM 804 C C . GLY A 1 103 ? -8.169 10.815 1.116 1.00 55.75 103 GLY A C 1
ATOM 805 O O . GLY A 1 103 ? -8.303 10.190 2.166 1.00 55.75 103 GLY A O 1
ATOM 806 N N . GLU A 1 104 ? -9.080 10.818 0.144 1.00 55.62 104 GLU A N 1
ATOM 807 C CA . GLU A 1 104 ? -10.395 10.180 0.263 1.00 55.62 104 GLU A CA 1
ATOM 808 C C . GLU A 1 104 ? -10.276 8.700 0.646 1.00 55.62 104 GLU A C 1
ATOM 810 O O . GLU A 1 104 ? -11.080 8.221 1.424 1.00 55.62 104 GLU A O 1
ATOM 815 N N . VAL A 1 105 ? -9.223 7.997 0.212 1.00 58.31 105 VAL A N 1
ATOM 816 C CA . VAL A 1 105 ? -9.068 6.550 0.419 1.00 58.31 105 VAL A CA 1
ATOM 817 C C . VAL A 1 105 ? -9.021 6.142 1.894 1.00 58.31 105 VAL A C 1
ATOM 819 O O . VAL A 1 105 ? -9.706 5.199 2.254 1.00 58.31 105 VAL A O 1
ATOM 822 N N . ALA A 1 106 ? -8.264 6.802 2.779 1.00 58.62 106 ALA A N 1
ATOM 823 C CA . ALA A 1 106 ? -8.185 6.332 4.172 1.00 58.62 106 ALA A CA 1
ATOM 824 C C . ALA A 1 106 ? -9.489 6.589 4.949 1.00 58.62 106 ALA A C 1
ATOM 826 O O . ALA A 1 106 ? -9.902 5.755 5.756 1.00 58.62 106 ALA A O 1
ATOM 827 N N . GLU A 1 107 ? -10.136 7.729 4.693 1.00 57.31 107 GLU A N 1
ATOM 828 C CA . GLU A 1 107 ? -11.437 8.083 5.269 1.00 57.31 107 GLU A CA 1
ATOM 829 C C . GLU A 1 107 ? -12.549 7.195 4.693 1.00 57.31 107 GLU A C 1
ATOM 831 O O . GLU A 1 107 ? -13.312 6.603 5.448 1.00 57.31 107 GLU A O 1
ATOM 836 N N . GLN A 1 108 ? -12.568 6.991 3.375 1.00 58.34 108 GLN A N 1
ATOM 837 C CA . GLN A 1 108 ? -13.501 6.117 2.667 1.00 58.34 108 GLN A CA 1
ATOM 838 C C . GLN A 1 108 ? -13.330 4.652 3.076 1.00 58.34 108 GLN A C 1
ATOM 840 O O . GLN A 1 108 ? -14.322 3.987 3.335 1.00 58.34 108 GLN A O 1
ATOM 845 N N . MET A 1 109 ? -12.101 4.163 3.254 1.00 62.12 109 MET A N 1
ATOM 846 C CA . MET A 1 109 ? -11.832 2.814 3.764 1.00 62.12 109 MET A CA 1
ATOM 847 C C . MET A 1 109 ? -12.364 2.617 5.188 1.00 62.12 109 MET A C 1
ATOM 849 O O . MET A 1 109 ? -12.894 1.553 5.503 1.00 62.12 109 MET A O 1
ATOM 853 N N . LEU A 1 110 ? -12.237 3.627 6.057 1.00 59.56 110 LEU A N 1
ATOM 854 C CA . LEU A 1 110 ? -12.799 3.584 7.409 1.00 59.56 110 LEU A CA 1
ATOM 855 C C . LEU A 1 110 ? -14.334 3.671 7.390 1.00 59.56 110 LEU A C 1
ATOM 857 O O . LEU A 1 110 ? -14.974 2.927 8.130 1.00 59.56 110 LEU A O 1
ATOM 861 N N . CYS A 1 111 ? -14.908 4.505 6.518 1.00 56.44 111 CYS A N 1
ATOM 862 C CA . CYS A 1 111 ? -16.355 4.649 6.341 1.00 56.44 111 CYS A CA 1
ATOM 863 C C . CYS A 1 111 ? -17.018 3.433 5.669 1.00 56.44 111 CYS A C 1
ATOM 865 O O . CYS A 1 111 ? -18.149 3.091 5.996 1.00 56.44 111 CYS A O 1
ATOM 867 N N . GLU A 1 112 ? -16.349 2.761 4.729 1.00 56.41 112 GLU A N 1
ATOM 868 C CA . GLU A 1 112 ? -16.894 1.603 4.004 1.00 56.41 112 GLU A CA 1
ATOM 869 C C . GLU A 1 112 ? -16.752 0.303 4.799 1.00 56.41 112 GLU A C 1
ATOM 871 O O . GLU A 1 112 ? -17.694 -0.489 4.863 1.00 56.41 112 GLU A O 1
ATOM 876 N N . ALA A 1 113 ? -15.601 0.075 5.443 1.00 57.28 113 ALA A N 1
ATOM 877 C CA . ALA A 1 113 ? -15.411 -1.102 6.293 1.00 57.28 113 ALA A CA 1
ATOM 878 C C . ALA A 1 113 ? -16.165 -1.000 7.627 1.00 57.28 113 ALA A C 1
ATOM 880 O O . ALA A 1 113 ? -16.436 -2.026 8.266 1.00 57.28 113 ALA A O 1
ATOM 881 N N . GLY A 1 114 ? -16.497 0.228 8.041 1.00 54.31 114 GLY A N 1
ATOM 882 C CA . GLY A 1 114 ? -17.113 0.541 9.318 1.00 54.31 114 GLY A CA 1
ATOM 883 C C . GLY A 1 114 ? -16.251 0.163 10.522 1.00 54.31 114 GLY A C 1
ATOM 884 O O . GLY A 1 114 ? -15.177 -0.443 10.437 1.00 54.31 114 GLY A O 1
ATOM 885 N N . ILE A 1 115 ? -16.764 0.478 11.708 1.00 55.34 115 ILE A N 1
ATOM 886 C CA . ILE A 1 115 ? -16.174 0.024 12.968 1.00 55.34 115 ILE A CA 1
ATOM 887 C C . ILE A 1 115 ? -16.697 -1.383 13.269 1.00 55.34 115 ILE A C 1
ATOM 889 O O . ILE A 1 115 ? -17.822 -1.563 13.738 1.00 55.34 115 ILE A O 1
ATOM 893 N N . GLN A 1 116 ? -15.864 -2.397 13.038 1.00 55.25 116 GLN A N 1
ATOM 894 C CA . GLN A 1 116 ? -16.264 -3.798 13.226 1.00 55.25 116 GLN A CA 1
ATOM 895 C C . GLN A 1 116 ? -16.341 -4.196 14.705 1.00 55.25 116 GLN A C 1
ATOM 897 O O . GLN A 1 116 ? -17.149 -5.041 15.094 1.00 55.25 116 GLN A O 1
ATOM 902 N N . SER A 1 117 ? -15.505 -3.583 15.547 1.00 57.94 117 SER A N 1
ATOM 903 C CA . SER A 1 117 ? -15.532 -3.764 16.999 1.00 57.94 117 SER A CA 1
ATOM 904 C C . SER A 1 117 ? -14.890 -2.580 17.718 1.00 57.94 117 SER A C 1
ATOM 906 O O . SER A 1 117 ? -13.818 -2.124 17.313 1.00 57.94 117 SER A O 1
ATOM 908 N N . LEU A 1 118 ? -15.512 -2.146 18.817 1.00 56.62 118 LEU A N 1
ATOM 909 C CA . LEU A 1 118 ? -14.984 -1.144 19.741 1.00 56.62 118 LEU A CA 1
ATOM 910 C C . LEU A 1 118 ? -14.742 -1.797 21.106 1.00 56.62 118 LEU A C 1
ATOM 912 O O . LEU A 1 118 ? -15.685 -2.247 21.759 1.00 56.62 118 LEU A O 1
ATOM 916 N N . GLU A 1 119 ? -13.484 -1.843 21.539 1.00 61.38 119 GLU A N 1
ATOM 917 C CA . GLU A 1 119 ? -13.102 -2.408 22.837 1.00 61.38 119 GLU A CA 1
ATOM 918 C C . GLU A 1 119 ? -12.535 -1.329 23.757 1.00 61.38 119 GLU A C 1
ATOM 920 O O . GLU A 1 119 ? -11.624 -0.591 23.378 1.00 61.38 119 GLU A O 1
ATOM 925 N N . PHE A 1 120 ? -13.036 -1.269 24.991 1.00 57.09 120 PHE A N 1
ATOM 926 C CA . PHE A 1 120 ? -12.535 -0.370 26.028 1.00 57.09 120 PHE A CA 1
ATOM 927 C C . PHE A 1 120 ? -11.655 -1.133 27.023 1.00 57.09 120 PHE A C 1
ATOM 929 O O . PHE A 1 120 ? -12.015 -2.225 27.465 1.00 57.09 120 PHE A O 1
ATOM 936 N N . LYS A 1 121 ? -10.521 -0.547 27.425 1.00 54.81 121 LYS A N 1
ATOM 937 C CA . LYS A 1 121 ? -9.727 -1.039 28.567 1.00 54.81 121 LYS A CA 1
ATOM 938 C C . LYS A 1 121 ? -10.081 -0.280 29.847 1.00 54.81 121 LYS A C 1
ATOM 940 O O . LYS A 1 121 ? -10.145 0.944 29.826 1.00 54.81 121 LYS A O 1
ATOM 945 N N . GLY A 1 122 ? -10.234 -1.015 30.952 1.00 57.50 122 GLY A N 1
ATOM 946 C CA . GLY A 1 122 ? -10.573 -0.490 32.285 1.00 57.50 122 GLY A CA 1
ATOM 947 C C . GLY A 1 122 ? -11.899 -1.043 32.818 1.00 57.50 122 GLY A C 1
ATOM 948 O O . GLY A 1 122 ? -12.550 -1.847 32.148 1.00 57.50 122 GLY A O 1
ATOM 949 N N . GLU A 1 123 ? -12.317 -0.615 34.012 1.00 62.00 123 GLU A N 1
ATOM 950 C CA . GLU A 1 123 ? -13.675 -0.886 34.511 1.00 62.00 123 GLU A CA 1
ATOM 951 C C . GLU A 1 123 ? -14.652 0.119 33.882 1.00 62.00 123 GLU A C 1
ATOM 953 O O . GLU A 1 123 ? -15.135 1.055 34.521 1.00 62.00 123 GLU A O 1
ATOM 958 N N . VAL A 1 124 ? -14.907 -0.060 32.584 1.00 57.06 124 VAL A N 1
ATOM 959 C CA . VAL A 1 124 ? -15.773 0.816 31.789 1.00 57.06 124 VAL A CA 1
ATOM 960 C C . VAL A 1 124 ? -17.170 0.215 31.697 1.00 57.06 124 VAL A C 1
ATOM 962 O O . VAL A 1 124 ? -17.348 -0.900 31.205 1.00 57.06 124 VAL A O 1
ATOM 965 N N . ILE A 1 125 ? -18.176 0.967 32.142 1.00 63.19 125 ILE A N 1
ATOM 966 C CA . ILE A 1 125 ? -19.583 0.617 31.928 1.00 63.19 125 ILE A CA 1
ATOM 967 C C . ILE A 1 125 ? -20.089 1.422 30.733 1.00 63.19 125 ILE A C 1
ATOM 969 O O . ILE A 1 125 ? -20.141 2.651 30.792 1.00 63.19 125 ILE A O 1
ATOM 973 N N . ILE A 1 126 ? -20.471 0.724 29.662 1.00 54.28 126 ILE A N 1
ATOM 974 C CA . ILE A 1 126 ? -21.143 1.320 28.503 1.00 54.28 126 ILE A CA 1
ATOM 975 C C . ILE A 1 126 ? -22.626 1.470 28.851 1.00 54.28 126 ILE A C 1
ATOM 977 O O . ILE A 1 126 ? -23.313 0.475 29.086 1.00 54.28 126 ILE A O 1
ATOM 981 N N . ILE A 1 127 ? -23.095 2.714 28.929 1.00 48.03 127 ILE A N 1
ATOM 982 C CA . ILE A 1 127 ? -24.488 3.063 29.246 1.00 48.03 127 ILE A CA 1
ATOM 983 C C . ILE A 1 127 ? -25.322 3.076 27.963 1.00 48.03 127 ILE A C 1
ATOM 985 O O . ILE A 1 127 ? -26.433 2.554 27.941 1.00 48.03 127 ILE A O 1
ATOM 989 N N . GLU A 1 128 ? -24.754 3.628 26.894 1.00 45.34 128 GLU A N 1
ATOM 990 C CA . GLU A 1 128 ? -25.354 3.722 25.566 1.00 45.34 128 GLU A CA 1
ATOM 991 C C . GLU A 1 128 ? -24.232 3.721 24.523 1.00 45.34 128 GLU A C 1
ATOM 993 O O . GLU A 1 128 ? -23.151 4.256 24.776 1.00 45.34 128 GLU A O 1
ATOM 998 N N . GLY A 1 129 ? -24.457 3.087 23.376 1.00 51.31 129 GLY A N 1
ATOM 999 C CA . GLY A 1 129 ? -23.471 3.005 22.307 1.00 51.31 129 GLY A CA 1
ATOM 1000 C C . GLY A 1 129 ? -24.143 2.745 20.969 1.00 51.31 129 GLY A C 1
ATOM 1001 O O . GLY A 1 129 ? -24.748 1.692 20.778 1.00 51.31 129 GLY A O 1
ATOM 1002 N N . GLU A 1 130 ? -23.999 3.695 20.055 1.00 53.22 130 GLU A N 1
ATOM 1003 C CA . GLU A 1 130 ? -24.355 3.572 18.650 1.00 53.22 130 GLU A CA 1
ATOM 1004 C C . GLU A 1 130 ? -23.079 3.690 17.824 1.00 53.22 130 GLU A C 1
ATOM 1006 O O . GLU A 1 130 ? -22.335 4.665 17.917 1.00 53.22 130 GLU A O 1
ATOM 1011 N N . ILE A 1 131 ? -22.806 2.670 17.023 1.00 50.28 131 ILE A N 1
ATOM 1012 C CA . ILE A 1 131 ? -21.674 2.666 16.107 1.00 50.28 131 ILE A CA 1
ATOM 1013 C C . ILE A 1 131 ? -22.233 2.951 14.712 1.00 50.28 131 ILE A C 1
ATOM 1015 O O . ILE A 1 131 ? -22.988 2.142 14.169 1.00 50.28 131 ILE A O 1
ATOM 1019 N N . GLY A 1 132 ? -21.902 4.124 14.177 1.00 48.16 132 GLY A N 1
ATOM 1020 C CA . GLY A 1 132 ? -22.104 4.475 12.773 1.00 48.16 132 GLY A CA 1
ATOM 1021 C C . GLY A 1 132 ? -20.942 3.973 11.915 1.00 48.16 132 GLY A C 1
ATOM 1022 O O . GLY A 1 132 ? -19.872 3.672 12.450 1.00 48.16 132 GLY A O 1
ATOM 1023 N N . TYR A 1 133 ? -21.180 3.870 10.608 1.00 49.41 133 TYR A N 1
ATOM 1024 C CA . TYR A 1 133 ? -20.152 3.545 9.617 1.00 49.41 133 TYR A CA 1
ATOM 1025 C C . TYR A 1 133 ? -19.255 4.755 9.368 1.00 49.41 133 TYR A C 1
ATOM 1027 O O . TYR A 1 133 ? -19.820 5.859 9.192 1.00 49.41 133 TYR A O 1
#

pLDDT: mean 71.56, std 18.92, range [30.77, 97.12]